Protein AF-W1YNI0-F1 (afdb_monomer_lite)

Organism: NCBI:txid408170

Secondary structure (DSSP, 8-state):
-EEEES--SS-HHHHHHHHH--EEEEEEEEEEEETTEEEEEEEEEEES-HHHHHHHHHHHHHSSSB--------GGG-

Sequence (78 aa):
LKFTGQATDEPVVAGLVRRFNLDVSILFGGIDYIQNTCVGRLIVILNGDPENAQEGLDYIKTLPIESEVIGYVRADEF

pLDDT: mean 76.43, std 10.05, range [45.94, 87.38]

InterPro domains:
  IPR018449 NIL domain [PF09383] (1-69)
  IPR018449 NIL domain [SM00930] (1-70)
  IPR045865 ACT-like domain [SSF55021] (1-73)

Foldseek 3Di:
DWFWFQPPPDDLQVCLCPVLVWDKAWPDWDWDQDPNGTGIDTDIDTDDDPVSVVVSVVVVVVDPGDDDDPDDDDPVPD

Structure (mmCIF, N/CA/C/O backbone):
data_AF-W1YNI0-F1
#
_entry.id   AF-W1YNI0-F1
#
loop_
_atom_site.group_PDB
_atom_site.id
_atom_site.type_symbol
_atom_site.label_atom_id
_atom_site.label_alt_id
_atom_site.label_comp_id
_atom_site.label_asym_id
_atom_site.label_entity_id
_atom_site.label_seq_id
_atom_site.pdbx_PDB_ins_code
_atom_site.Cartn_x
_atom_site.Cartn_y
_atom_site.Cartn_z
_atom_site.occupancy
_atom_site.B_iso_or_equiv
_atom_site.auth_seq_id
_atom_site.auth_comp_id
_atom_site.auth_asym_id
_atom_site.auth_atom_id
_atom_site.pdbx_PDB_model_num
ATOM 1 N N . LEU A 1 1 ? 2.277 0.543 4.223 1.00 71.94 1 LEU A N 1
ATOM 2 C CA . LEU A 1 1 ? 0.870 0.866 4.553 1.00 71.94 1 LEU A CA 1
ATOM 3 C C . LEU A 1 1 ? 0.617 0.544 6.015 1.00 71.94 1 LEU A C 1
ATOM 5 O O . LEU A 1 1 ? 0.912 -0.562 6.454 1.00 71.94 1 LEU A O 1
ATOM 9 N N . LYS A 1 2 ? 0.119 1.505 6.777 1.00 68.00 2 LYS A N 1
ATOM 10 C CA . LYS A 1 2 ? -0.240 1.366 8.181 1.00 68.00 2 LYS A CA 1
ATOM 11 C C . LYS A 1 2 ? -1.735 1.645 8.298 1.00 68.00 2 LYS A C 1
ATOM 13 O O . LYS A 1 2 ? -2.226 2.690 7.880 1.00 68.00 2 LYS A O 1
ATOM 18 N N . PHE A 1 3 ? -2.443 0.658 8.824 1.00 72.19 3 PHE A N 1
ATOM 19 C CA . PHE A 1 3 ? -3.880 0.692 9.023 1.00 72.19 3 PHE A CA 1
ATOM 20 C C . PHE A 1 3 ? -4.121 1.089 10.477 1.00 72.19 3 PHE A C 1
ATOM 22 O O . PHE A 1 3 ? -3.723 0.364 11.389 1.00 72.19 3 PHE A O 1
ATOM 29 N N . THR A 1 4 ? -4.693 2.271 10.690 1.00 59.38 4 THR A N 1
ATOM 30 C CA . THR A 1 4 ? -5.050 2.800 12.013 1.00 59.38 4 THR A CA 1
ATOM 31 C C . THR A 1 4 ? -6.390 3.512 11.910 1.00 59.38 4 THR A C 1
ATOM 33 O O . THR A 1 4 ? -6.437 4.724 11.720 1.00 59.38 4 THR A O 1
ATOM 36 N N . GLY A 1 5 ? -7.490 2.766 11.989 1.00 59.50 5 GLY A N 1
ATOM 37 C CA . GLY A 1 5 ? -8.822 3.366 11.936 1.00 59.50 5 GLY A CA 1
ATOM 38 C C . GLY A 1 5 ? -9.928 2.369 11.627 1.00 59.50 5 GLY A C 1
ATOM 39 O O . GLY A 1 5 ? -9.685 1.165 11.497 1.00 59.50 5 GLY A O 1
ATOM 40 N N . GLN A 1 6 ? -11.159 2.882 11.522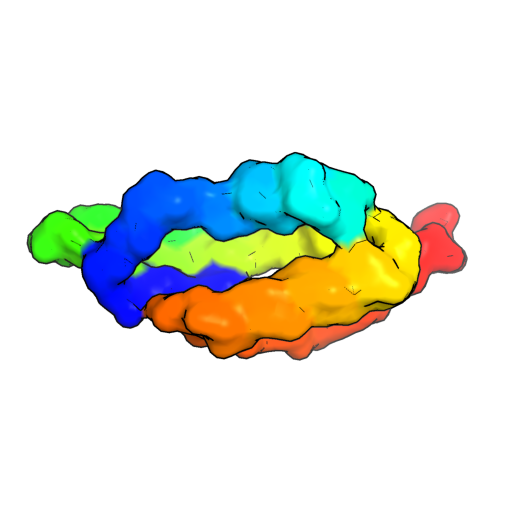 1.00 54.81 6 GLN A N 1
ATOM 41 C CA . GLN A 1 6 ? -12.263 2.120 10.946 1.00 54.81 6 GLN A CA 1
ATOM 42 C C . GLN A 1 6 ? -11.799 1.655 9.572 1.00 54.81 6 GLN A C 1
ATOM 44 O O . GLN A 1 6 ? -11.471 2.481 8.721 1.00 54.81 6 GLN A O 1
ATOM 49 N N . ALA A 1 7 ? -11.670 0.339 9.415 1.00 53.16 7 ALA A N 1
ATOM 50 C CA . ALA A 1 7 ? -11.261 -0.260 8.162 1.00 53.16 7 ALA A CA 1
ATOM 51 C C . ALA A 1 7 ? -12.138 0.344 7.067 1.00 53.16 7 ALA A C 1
ATOM 53 O O . ALA A 1 7 ? -13.362 0.263 7.149 1.00 53.16 7 ALA A O 1
ATOM 54 N N . THR A 1 8 ? -11.538 0.997 6.076 1.00 53.91 8 THR A N 1
ATOM 55 C CA . THR A 1 8 ? -12.276 1.265 4.850 1.00 53.91 8 THR A CA 1
ATOM 56 C C . THR A 1 8 ? -12.652 -0.109 4.312 1.00 53.91 8 THR A C 1
ATOM 58 O O . THR A 1 8 ? -11.757 -0.883 3.977 1.00 53.91 8 THR A O 1
ATOM 61 N N . ASP A 1 9 ? -13.944 -0.437 4.273 1.00 55.03 9 ASP A N 1
ATOM 62 C CA . ASP A 1 9 ? -14.453 -1.709 3.733 1.00 55.03 9 ASP A CA 1
ATOM 63 C C . ASP A 1 9 ? -14.004 -1.948 2.277 1.00 55.03 9 ASP A C 1
ATOM 65 O O . ASP A 1 9 ? -14.110 -3.054 1.746 1.00 55.03 9 ASP A O 1
ATOM 69 N N . GLU A 1 10 ? -13.463 -0.917 1.619 1.00 60.91 10 GLU A N 1
ATOM 70 C CA . GLU A 1 10 ? -12.813 -1.033 0.324 1.00 60.91 10 GLU A CA 1
ATOM 71 C C . GLU A 1 10 ? -11.412 -1.676 0.414 1.00 60.91 10 GLU A C 1
ATOM 73 O O . GLU A 1 10 ? -10.502 -1.144 1.063 1.00 60.91 10 GLU A O 1
ATOM 78 N N . PRO A 1 11 ? -11.182 -2.789 -0.309 1.00 69.94 11 PRO A N 1
ATOM 79 C CA . PRO A 1 11 ? -9.877 -3.429 -0.386 1.00 69.94 11 PRO A CA 1
ATOM 80 C C . PRO A 1 11 ? -8.897 -2.553 -1.176 1.00 69.94 11 PRO A C 1
ATOM 82 O O . PRO A 1 11 ? -8.852 -2.597 -2.405 1.00 69.94 11 PRO A O 1
ATOM 85 N N . VAL A 1 12 ? -8.067 -1.789 -0.460 1.00 75.31 12 VAL A N 1
ATOM 86 C CA . VAL A 1 12 ? -7.061 -0.865 -1.022 1.00 75.31 12 VAL A CA 1
ATOM 87 C C . VAL A 1 12 ? -6.180 -1.541 -2.073 1.00 75.31 12 VAL A C 1
ATOM 89 O O . VAL A 1 12 ? -6.016 -1.020 -3.173 1.00 75.31 12 VAL A O 1
ATOM 92 N N . VAL A 1 13 ? -5.665 -2.736 -1.766 1.00 78.12 13 VAL A N 1
ATOM 93 C CA . VAL A 1 13 ? -4.808 -3.510 -2.678 1.00 78.12 13 VAL A CA 1
ATOM 94 C C . VAL A 1 13 ? -5.554 -3.879 -3.961 1.00 78.12 13 VAL A C 1
ATOM 96 O O . VAL A 1 13 ? -5.043 -3.657 -5.052 1.00 78.12 13 VAL A O 1
ATOM 99 N N . ALA A 1 14 ? -6.789 -4.377 -3.857 1.00 78.00 14 ALA A N 1
ATOM 100 C CA . ALA A 1 14 ? -7.576 -4.728 -5.039 1.00 78.00 14 ALA A CA 1
ATOM 101 C C . ALA A 1 14 ? -7.978 -3.490 -5.859 1.00 78.00 14 ALA A C 1
ATOM 103 O O . ALA A 1 14 ? -8.084 -3.575 -7.082 1.00 78.00 14 ALA A O 1
ATOM 104 N N . GLY A 1 15 ? -8.177 -2.344 -5.200 1.00 81.38 15 GLY A N 1
ATOM 105 C CA . GLY A 1 15 ? -8.385 -1.057 -5.858 1.00 81.38 15 GLY A CA 1
ATOM 106 C C . GLY A 1 15 ? -7.176 -0.646 -6.693 1.00 81.38 15 GLY A C 1
ATOM 107 O O . GLY A 1 15 ? -7.348 -0.256 -7.844 1.00 81.38 15 GLY A O 1
ATOM 108 N N . LEU A 1 16 ? -5.966 -0.815 -6.153 1.00 81.88 16 LEU A N 1
ATOM 109 C CA . LEU A 1 16 ? -4.726 -0.503 -6.863 1.00 81.88 16 LEU A CA 1
ATOM 110 C C . LEU A 1 16 ? -4.534 -1.375 -8.105 1.00 81.88 16 LEU A C 1
ATOM 112 O O 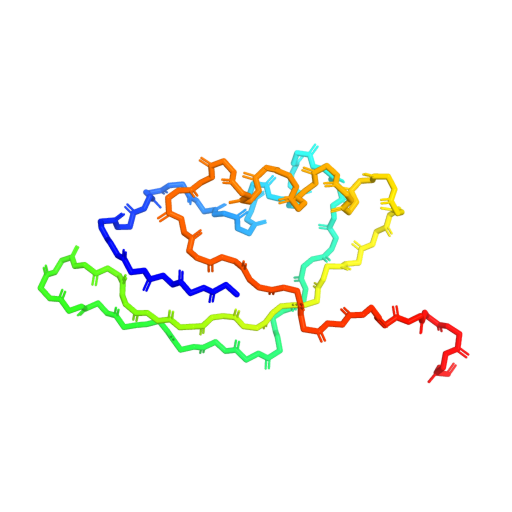. LEU A 1 16 ? -4.306 -0.855 -9.195 1.00 81.88 16 LEU A O 1
ATOM 116 N N . VAL A 1 17 ? -4.718 -2.688 -7.945 1.00 85.31 17 VAL A N 1
ATOM 117 C CA . VAL A 1 17 ? -4.585 -3.656 -9.042 1.00 85.31 17 VAL A CA 1
ATOM 118 C C . VAL A 1 17 ? -5.588 -3.368 -10.158 1.00 85.31 17 VAL A C 1
ATOM 120 O O . VAL A 1 17 ? -5.226 -3.331 -11.329 1.00 85.31 17 VAL A O 1
ATOM 123 N N . ARG A 1 18 ? -6.860 -3.127 -9.814 1.00 84.44 18 ARG A N 1
ATOM 124 C CA . ARG A 1 18 ? -7.927 -2.954 -10.813 1.00 84.44 18 ARG A CA 1
ATOM 125 C C . ARG A 1 18 ? -7.958 -1.579 -11.470 1.00 84.44 18 ARG A C 1
ATOM 127 O O . ARG A 1 18 ? -8.343 -1.500 -12.630 1.00 84.44 18 ARG A O 1
ATOM 134 N N . ARG A 1 19 ? -7.650 -0.506 -10.734 1.00 84.00 19 ARG A N 1
ATOM 135 C CA . ARG A 1 19 ? -7.781 0.873 -11.242 1.00 84.00 19 ARG A CA 1
ATOM 136 C C . ARG A 1 19 ? -6.535 1.351 -11.975 1.00 84.00 19 ARG A C 1
ATOM 138 O O . ARG A 1 19 ? -6.678 2.083 -12.942 1.00 84.00 19 ARG A O 1
ATOM 145 N N . PHE A 1 20 ? -5.354 0.920 -11.534 1.00 84.94 20 PHE A N 1
ATOM 146 C CA . PHE A 1 20 ? -4.076 1.410 -12.059 1.00 84.94 20 PHE A CA 1
ATOM 147 C C . PHE A 1 20 ? -3.259 0.314 -12.748 1.00 84.94 20 PHE A C 1
ATOM 149 O O . PHE A 1 20 ? -2.124 0.555 -13.135 1.00 84.94 20 PHE A O 1
ATOM 156 N N . ASN A 1 21 ? -3.815 -0.895 -12.903 1.00 86.75 21 ASN A N 1
ATOM 157 C CA . ASN A 1 21 ? -3.135 -2.023 -13.544 1.00 86.75 21 ASN A CA 1
ATOM 158 C C . ASN A 1 21 ? -1.749 -2.304 -12.923 1.00 86.75 21 ASN A C 1
ATOM 160 O O . ASN A 1 21 ? -0.767 -2.533 -13.627 1.00 86.75 21 ASN A O 1
ATOM 164 N N . LEU A 1 22 ? -1.682 -2.224 -11.589 1.00 86.06 22 LEU A N 1
ATOM 165 C CA . LEU A 1 22 ? -0.473 -2.459 -10.805 1.00 86.06 22 LEU A CA 1
ATOM 166 C C . LEU A 1 22 ? -0.448 -3.881 -10.251 1.00 86.06 22 LEU A C 1
ATOM 168 O O . LEU A 1 22 ? -1.437 -4.359 -9.700 1.00 86.06 22 LEU A O 1
ATOM 172 N N . ASP A 1 23 ? 0.713 -4.515 -10.297 1.00 86.75 23 ASP A N 1
ATOM 173 C CA . ASP A 1 23 ? 0.988 -5.747 -9.574 1.00 86.75 23 ASP A CA 1
ATOM 174 C C . ASP A 1 23 ? 1.419 -5.420 -8.145 1.00 86.75 23 ASP A C 1
ATOM 176 O O . ASP A 1 23 ? 2.397 -4.708 -7.910 1.00 86.75 23 ASP A O 1
ATOM 180 N N . VAL A 1 24 ? 0.683 -5.942 -7.164 1.00 85.38 24 VAL A N 1
ATOM 181 C CA . VAL A 1 24 ? 0.954 -5.691 -5.745 1.00 85.38 24 VAL A CA 1
ATOM 182 C C . VAL A 1 24 ? 1.454 -6.965 -5.081 1.00 85.38 24 VAL A C 1
ATOM 184 O O . VAL A 1 24 ? 0.685 -7.896 -4.845 1.00 85.38 24 VAL A O 1
ATOM 187 N N . SER A 1 25 ? 2.733 -6.983 -4.714 1.00 85.50 25 SER A N 1
ATOM 188 C CA . SER A 1 25 ? 3.352 -8.102 -3.999 1.00 85.50 25 SER A CA 1
ATOM 189 C C . SER A 1 25 ? 3.443 -7.797 -2.511 1.00 85.50 25 SER A C 1
ATOM 191 O O . SER A 1 25 ? 4.129 -6.863 -2.100 1.00 85.50 25 SER A O 1
ATOM 193 N N . ILE A 1 26 ? 2.775 -8.593 -1.677 1.00 85.06 26 ILE A N 1
ATOM 194 C CA . ILE A 1 26 ? 2.826 -8.440 -0.219 1.00 85.06 26 ILE A CA 1
ATOM 195 C C . ILE A 1 26 ? 4.090 -9.129 0.305 1.00 85.06 26 ILE A C 1
ATOM 197 O O . ILE A 1 26 ? 4.189 -10.351 0.264 1.00 85.06 26 ILE A O 1
ATOM 201 N N . LEU A 1 27 ? 5.049 -8.347 0.807 1.00 84.06 27 LEU A N 1
ATOM 202 C CA . LEU A 1 27 ? 6.287 -8.871 1.396 1.00 84.06 27 LEU A CA 1
ATOM 203 C C . LEU A 1 27 ? 6.100 -9.273 2.856 1.00 84.06 27 LEU A C 1
ATOM 205 O O . LEU A 1 27 ? 6.637 -10.275 3.317 1.00 84.06 27 LEU A O 1
ATOM 209 N N . PHE A 1 28 ? 5.369 -8.448 3.599 1.00 81.62 28 PHE A N 1
ATOM 210 C CA . PHE A 1 28 ? 5.127 -8.657 5.015 1.00 81.62 28 PHE A CA 1
ATOM 211 C C . PHE A 1 28 ? 3.808 -8.005 5.394 1.00 81.62 28 PHE A C 1
ATOM 213 O O . PHE A 1 28 ? 3.537 -6.869 5.008 1.00 81.62 28 PHE A O 1
ATOM 220 N N . GLY A 1 29 ? 2.981 -8.701 6.159 1.00 80.12 29 GLY A N 1
ATOM 221 C CA . GLY A 1 29 ? 1.672 -8.197 6.529 1.00 80.12 29 GLY A CA 1
ATOM 222 C C . GLY A 1 29 ? 1.183 -8.804 7.824 1.00 80.12 29 GLY A C 1
ATOM 223 O O . GLY A 1 29 ? 1.062 -10.020 7.919 1.00 80.12 29 GLY A O 1
ATOM 224 N N . GLY A 1 30 ? 0.892 -7.947 8.797 1.00 77.94 30 GLY A N 1
ATOM 225 C CA . GLY A 1 30 ? 0.195 -8.307 10.026 1.00 77.94 30 GLY A CA 1
ATOM 226 C C . GLY A 1 30 ? -0.947 -7.327 10.224 1.00 77.94 30 GLY A C 1
ATOM 227 O O . GLY A 1 30 ? -0.701 -6.145 10.479 1.00 77.94 30 GLY A O 1
ATOM 228 N N . ILE A 1 31 ? -2.173 -7.803 10.023 1.00 76.62 31 ILE A N 1
ATOM 229 C CA . ILE A 1 31 ? -3.397 -7.037 10.233 1.00 76.62 31 ILE A CA 1
ATOM 230 C C . ILE A 1 31 ? -4.194 -7.754 11.312 1.00 76.62 31 ILE A C 1
ATOM 232 O O . ILE A 1 31 ? -4.608 -8.894 11.120 1.00 76.62 31 ILE A O 1
ATOM 236 N N . ASP A 1 32 ? -4.418 -7.058 12.419 1.00 79.44 32 ASP A N 1
ATOM 237 C CA . ASP A 1 32 ? -5.229 -7.520 13.529 1.00 79.44 32 ASP A CA 1
ATOM 238 C C . ASP A 1 32 ? -6.480 -6.656 13.656 1.00 79.44 32 ASP A C 1
ATOM 240 O O . ASP A 1 32 ? -6.484 -5.452 13.390 1.00 79.44 32 ASP A O 1
ATOM 244 N N . TYR A 1 33 ? -7.565 -7.283 14.089 1.00 73.81 33 TYR A N 1
ATOM 245 C CA . TYR A 1 33 ? -8.817 -6.596 14.363 1.00 73.81 33 TYR A CA 1
ATOM 246 C C . TYR A 1 33 ? -8.959 -6.425 15.870 1.00 73.81 33 TYR A C 1
ATOM 248 O O . TYR A 1 33 ? -9.212 -7.382 16.598 1.00 73.81 33 TYR A O 1
ATOM 256 N N . ILE A 1 34 ? -8.808 -5.190 16.344 1.00 77.56 34 ILE A N 1
ATOM 257 C CA . ILE A 1 34 ? -8.954 -4.845 17.758 1.00 77.56 34 ILE A CA 1
ATOM 258 C C . ILE A 1 34 ? -10.208 -3.991 17.895 1.00 77.56 34 ILE A C 1
ATOM 260 O O . ILE A 1 34 ? -10.274 -2.899 17.341 1.00 77.56 34 ILE A O 1
ATOM 264 N N . GLN A 1 35 ? -11.209 -4.480 18.633 1.00 71.56 35 GLN A N 1
ATOM 265 C CA . GLN A 1 35 ? -12.451 -3.740 18.916 1.00 71.56 35 GLN A CA 1
ATOM 266 C C . GLN A 1 35 ? -13.100 -3.151 17.644 1.00 71.56 35 GLN A C 1
ATOM 268 O O . GLN A 1 35 ? -13.370 -1.955 17.566 1.00 71.56 35 GLN A O 1
ATOM 273 N N . ASN A 1 36 ? -13.309 -3.989 16.617 1.00 68.69 36 ASN A N 1
ATOM 274 C CA . ASN A 1 36 ? -13.868 -3.593 15.312 1.00 68.69 36 ASN A CA 1
ATOM 275 C C . ASN A 1 36 ? -13.024 -2.592 14.493 1.00 68.69 36 ASN A C 1
ATOM 277 O O . ASN A 1 36 ? -13.485 -2.079 13.476 1.00 68.69 36 ASN A O 1
ATOM 281 N N . THR A 1 37 ? -11.785 -2.335 14.907 1.00 69.69 37 THR A N 1
ATOM 282 C CA . THR A 1 37 ? -10.836 -1.458 14.219 1.00 69.69 37 THR A CA 1
ATOM 283 C C . THR A 1 37 ? -9.722 -2.311 13.628 1.00 69.69 37 THR A C 1
ATOM 285 O O . THR A 1 37 ? -9.153 -3.162 14.311 1.00 69.69 37 THR A O 1
ATOM 288 N N . CYS A 1 38 ? -9.411 -2.089 12.354 1.00 72.56 38 CYS A N 1
ATOM 289 C CA . CYS A 1 38 ? -8.299 -2.754 11.690 1.00 72.56 38 CYS A CA 1
ATOM 290 C C . CYS A 1 38 ? -7.007 -2.030 12.070 1.00 72.56 38 CYS A C 1
ATOM 292 O O . CYS A 1 38 ? -6.822 -0.855 11.739 1.00 72.56 38 CYS A O 1
ATOM 294 N N . VAL A 1 39 ? -6.121 -2.730 12.773 1.00 76.44 39 VAL A N 1
ATOM 295 C CA . VAL A 1 39 ? -4.828 -2.214 13.214 1.00 76.44 39 VAL A CA 1
ATOM 296 C C . VAL A 1 39 ? -3.738 -3.124 12.685 1.00 76.44 39 VAL A C 1
A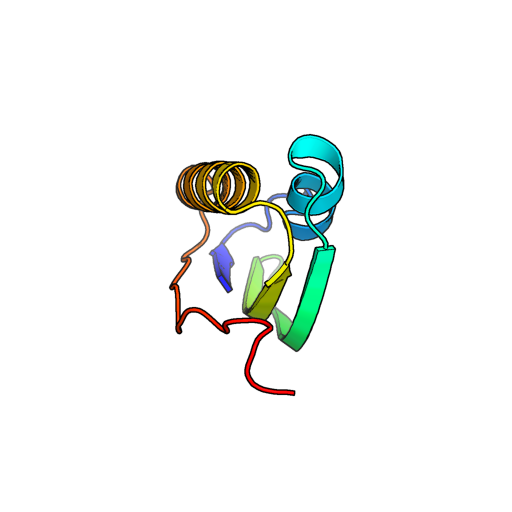TOM 298 O O . VAL A 1 39 ? -3.705 -4.318 12.965 1.00 76.44 39 VAL A O 1
ATOM 301 N N . GLY A 1 40 ? -2.824 -2.567 11.903 1.00 77.75 40 GLY A N 1
ATOM 302 C CA . GLY A 1 40 ? -1.785 -3.389 11.313 1.00 77.75 40 GLY A CA 1
ATOM 303 C C . GLY A 1 40 ? -0.832 -2.645 10.409 1.00 77.75 40 GLY A C 1
ATOM 304 O O . GLY A 1 40 ? -0.989 -1.457 10.115 1.00 77.75 40 GLY A O 1
ATOM 305 N N . ARG A 1 41 ? 0.168 -3.381 9.938 1.00 81.31 41 ARG A N 1
ATOM 306 C CA . ARG A 1 41 ? 1.118 -2.896 8.943 1.00 81.31 41 ARG A CA 1
ATOM 307 C C . ARG A 1 41 ? 1.224 -3.896 7.807 1.00 81.31 41 ARG A C 1
ATOM 309 O O . ARG A 1 41 ? 1.362 -5.096 8.024 1.00 81.31 41 ARG A O 1
ATOM 316 N N . LEU A 1 42 ? 1.211 -3.355 6.598 1.00 83.12 42 LEU A N 1
ATOM 317 C CA . LEU A 1 42 ? 1.431 -4.072 5.358 1.00 83.12 42 LEU A CA 1
ATOM 318 C C . LEU A 1 42 ? 2.602 -3.420 4.618 1.00 83.12 42 LEU A C 1
ATOM 320 O O . LEU A 1 42 ? 2.597 -2.212 4.357 1.00 83.12 42 LEU A O 1
ATOM 324 N N . ILE A 1 43 ? 3.609 -4.218 4.300 1.00 83.31 43 ILE A N 1
ATOM 325 C CA . ILE A 1 43 ? 4.728 -3.874 3.431 1.00 83.31 43 ILE A CA 1
ATOM 326 C C . ILE A 1 43 ? 4.466 -4.564 2.102 1.00 83.31 43 ILE A C 1
ATOM 328 O O . ILE A 1 43 ? 4.363 -5.791 2.031 1.00 83.31 43 ILE A O 1
ATOM 332 N N . VAL A 1 44 ? 4.336 -3.754 1.059 1.00 84.56 44 VAL A N 1
ATOM 333 C CA . VAL A 1 44 ? 4.022 -4.214 -0.289 1.00 84.56 44 VAL A CA 1
ATOM 334 C C . VAL A 1 44 ? 4.998 -3.598 -1.279 1.00 84.56 44 VAL A C 1
ATOM 336 O O . VAL A 1 44 ? 5.449 -2.471 -1.076 1.00 84.56 44 VAL A O 1
ATOM 339 N N . ILE A 1 45 ? 5.304 -4.334 -2.339 1.00 85.19 45 ILE A N 1
ATOM 340 C CA . ILE A 1 45 ? 5.938 -3.810 -3.546 1.00 85.19 45 ILE A CA 1
ATOM 341 C C . ILE A 1 45 ? 4.825 -3.530 -4.551 1.00 85.19 45 ILE A C 1
ATOM 343 O O . ILE A 1 45 ? 3.970 -4.385 -4.776 1.00 85.19 45 ILE A O 1
ATOM 347 N N . LEU A 1 46 ? 4.852 -2.337 -5.136 1.00 84.44 46 LEU A N 1
ATOM 348 C CA . LEU A 1 46 ? 4.026 -1.973 -6.280 1.00 84.44 46 LEU A CA 1
ATOM 349 C C . LEU A 1 46 ? 4.899 -2.090 -7.530 1.00 84.44 46 LEU A C 1
ATOM 351 O O . LEU A 1 46 ? 5.906 -1.394 -7.638 1.00 84.44 46 LEU A O 1
ATOM 355 N N . ASN A 1 47 ? 4.521 -2.981 -8.437 1.00 84.81 47 ASN A N 1
ATOM 356 C CA . ASN A 1 47 ? 5.150 -3.174 -9.735 1.00 84.81 47 ASN A CA 1
ATOM 357 C C . ASN A 1 47 ? 4.186 -2.723 -10.832 1.00 84.81 47 ASN A C 1
ATOM 359 O O . ASN A 1 47 ? 2.985 -2.967 -10.760 1.00 84.81 47 ASN A O 1
ATOM 363 N N . GLY A 1 48 ? 4.716 -2.074 -11.856 1.00 84.31 48 GLY A N 1
ATOM 364 C CA . GLY A 1 48 ? 3.945 -1.570 -12.983 1.00 84.31 48 GLY A CA 1
ATOM 365 C C . GLY A 1 48 ? 4.642 -0.373 -13.607 1.00 84.31 48 GLY A C 1
ATOM 366 O O . GLY A 1 48 ? 5.767 -0.034 -13.228 1.00 84.31 48 GLY A O 1
ATOM 367 N N . ASP A 1 49 ? 3.969 0.269 -14.555 1.00 87.38 49 ASP A N 1
ATOM 368 C CA . 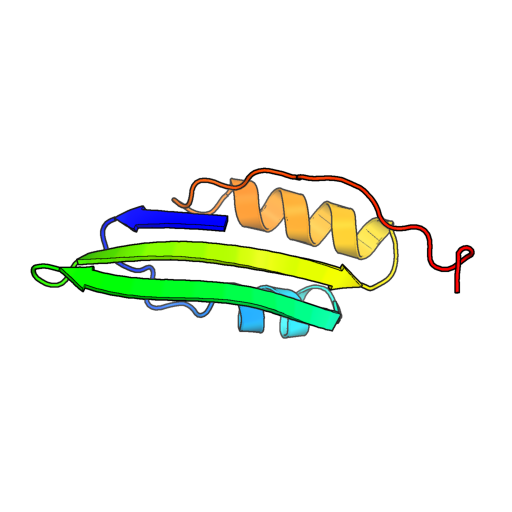ASP A 1 49 ? 4.489 1.482 -15.172 1.00 87.38 49 ASP A CA 1
ATOM 369 C C . ASP A 1 49 ? 4.706 2.588 -14.129 1.00 87.38 49 ASP A C 1
ATOM 371 O O . ASP A 1 49 ? 3.894 2.748 -13.211 1.00 87.38 49 ASP A O 1
ATOM 375 N N . PRO A 1 50 ? 5.777 3.388 -14.262 1.00 82.44 50 PRO A N 1
ATOM 376 C CA . PRO A 1 50 ? 6.085 4.456 -13.316 1.00 82.44 50 PRO A CA 1
ATOM 377 C C . PRO A 1 50 ? 4.959 5.495 -13.210 1.00 82.44 50 PRO A C 1
ATOM 379 O O . PRO A 1 50 ? 4.732 6.029 -12.126 1.00 82.44 50 PRO A O 1
ATOM 382 N N . GLU A 1 51 ? 4.225 5.746 -14.298 1.00 86.19 51 GLU A N 1
ATOM 383 C CA . GLU A 1 51 ? 3.047 6.624 -14.299 1.00 86.19 51 GLU A CA 1
ATOM 384 C C . GLU A 1 51 ? 1.911 6.030 -13.453 1.00 86.19 51 GLU A C 1
ATOM 386 O O . GLU A 1 51 ? 1.426 6.676 -12.525 1.00 86.19 51 GLU A O 1
ATOM 391 N N . ASN A 1 52 ? 1.575 4.758 -13.679 1.00 87.25 52 ASN A N 1
ATOM 392 C CA . ASN A 1 52 ? 0.550 4.043 -12.918 1.00 87.25 52 ASN A CA 1
ATOM 393 C C . ASN A 1 52 ? 0.912 3.931 -11.430 1.00 87.25 52 ASN A C 1
ATOM 395 O O . ASN A 1 52 ? 0.052 4.061 -10.558 1.00 87.25 52 ASN A O 1
ATOM 399 N N . ALA A 1 53 ? 2.190 3.694 -11.121 1.00 83.44 53 ALA A N 1
ATOM 400 C CA . ALA A 1 53 ? 2.678 3.604 -9.750 1.00 83.44 53 ALA A CA 1
ATOM 401 C C . ALA A 1 53 ? 2.529 4.946 -9.025 1.00 83.44 53 ALA A C 1
ATOM 403 O O . ALA A 1 53 ? 2.133 4.973 -7.858 1.00 83.44 53 ALA A O 1
ATOM 404 N N . GLN A 1 54 ? 2.793 6.055 -9.721 1.00 84.56 54 GLN A N 1
ATOM 405 C CA . GLN A 1 54 ? 2.590 7.396 -9.187 1.00 84.56 54 GLN A CA 1
ATOM 406 C C . GLN A 1 54 ? 1.104 7.672 -8.925 1.00 84.56 54 GLN A C 1
ATOM 408 O O . GLN A 1 54 ? 0.758 8.101 -7.824 1.00 84.56 54 GLN A O 1
ATOM 413 N N . GLU A 1 55 ? 0.215 7.345 -9.867 1.00 87.00 55 GLU A N 1
ATOM 414 C CA . GLU A 1 55 ? -1.234 7.492 -9.673 1.00 87.00 55 GLU A CA 1
ATOM 415 C C . GLU A 1 55 ? -1.762 6.631 -8.516 1.00 87.00 55 GLU A C 1
ATOM 417 O O . GLU A 1 55 ? -2.547 7.098 -7.687 1.00 87.00 55 GLU A O 1
ATOM 422 N N . GLY A 1 56 ? -1.281 5.390 -8.400 1.00 84.69 56 GLY A N 1
ATOM 423 C CA . GLY A 1 56 ? -1.608 4.503 -7.288 1.00 84.69 56 GLY A CA 1
ATOM 424 C C . GLY A 1 56 ? -1.128 5.046 -5.939 1.00 84.69 56 GLY A C 1
ATOM 425 O O . GLY A 1 56 ? -1.861 4.981 -4.950 1.00 84.69 56 GLY A O 1
ATOM 426 N N . LEU A 1 57 ? 0.073 5.629 -5.884 1.00 82.12 57 LEU A N 1
ATOM 427 C CA . LEU A 1 57 ? 0.591 6.292 -4.684 1.00 82.12 57 LEU A CA 1
ATOM 428 C C . LEU A 1 57 ? -0.250 7.508 -4.293 1.00 82.12 57 LEU A C 1
ATOM 430 O O . LEU A 1 57 ? -0.559 7.676 -3.112 1.00 82.12 57 LEU A O 1
ATOM 434 N N . ASP A 1 58 ? -0.641 8.343 -5.251 1.00 85.75 58 ASP A N 1
ATOM 435 C CA . ASP A 1 58 ? -1.490 9.499 -4.971 1.00 85.75 58 ASP A CA 1
ATOM 436 C C . ASP A 1 58 ? -2.900 9.081 -4.539 1.00 85.75 58 ASP A C 1
ATOM 438 O O . ASP A 1 58 ? -3.425 9.645 -3.580 1.00 85.75 58 ASP A O 1
ATOM 442 N N . TYR A 1 59 ? -3.464 8.011 -5.109 1.00 83.50 59 TYR A N 1
ATOM 443 C CA . TYR A 1 59 ? -4.704 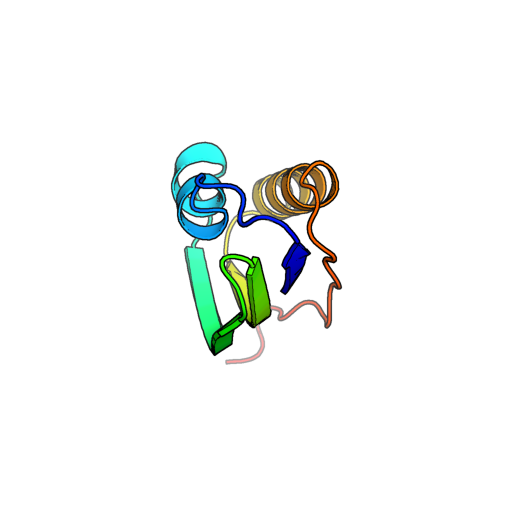7.406 -4.615 1.00 83.50 59 TYR A CA 1
ATOM 444 C C . TYR A 1 59 ? -4.588 6.956 -3.154 1.00 83.50 59 TYR A C 1
ATOM 446 O O . TYR A 1 59 ? -5.457 7.266 -2.340 1.00 83.50 59 TYR A O 1
ATOM 454 N N . ILE A 1 60 ? -3.497 6.280 -2.787 1.00 79.94 60 ILE A N 1
ATOM 455 C CA . ILE A 1 60 ? -3.260 5.838 -1.406 1.00 79.94 60 ILE A CA 1
ATOM 456 C C . ILE A 1 60 ? -3.219 7.028 -0.438 1.00 79.94 60 ILE A C 1
ATOM 458 O O . ILE A 1 60 ? -3.766 6.921 0.656 1.00 79.94 60 ILE A O 1
ATOM 462 N N . LYS A 1 61 ? -2.637 8.168 -0.833 1.00 79.44 61 LYS A N 1
ATOM 463 C CA . LYS A 1 61 ? -2.622 9.385 0.000 1.00 79.44 61 LYS A CA 1
ATOM 464 C C . LYS A 1 61 ? -4.011 9.987 0.222 1.00 79.44 61 LYS A C 1
ATOM 466 O O . LYS A 1 61 ? -4.198 10.710 1.195 1.00 79.44 61 LYS A O 1
ATOM 471 N N . THR A 1 62 ? -4.968 9.735 -0.675 1.00 80.94 62 THR A N 1
ATOM 472 C CA . THR A 1 62 ? -6.362 10.178 -0.484 1.00 80.94 62 THR A CA 1
ATOM 473 C C . THR A 1 62 ? -7.128 9.315 0.514 1.00 80.94 62 THR A C 1
ATOM 475 O O . THR A 1 62 ? -8.148 9.748 1.050 1.00 80.94 62 THR A O 1
ATOM 478 N N . LEU A 1 63 ? -6.652 8.095 0.769 1.00 76.94 63 LEU A N 1
ATOM 479 C CA . LEU A 1 63 ? -7.282 7.186 1.708 1.00 76.94 63 LEU A CA 1
ATOM 480 C C . LEU A 1 63 ? -6.908 7.564 3.150 1.00 76.94 63 LEU A C 1
ATOM 482 O O . LEU A 1 63 ? -5.809 8.057 3.400 1.00 76.94 63 LEU A O 1
ATOM 486 N N . PRO A 1 64 ? -7.785 7.288 4.130 1.00 72.56 64 PRO A N 1
ATOM 487 C CA . PRO A 1 64 ? -7.526 7.532 5.549 1.00 72.56 64 PRO A CA 1
ATOM 488 C C . PRO A 1 64 ? -6.572 6.474 6.143 1.00 72.56 64 PRO A C 1
ATOM 490 O O . PRO A 1 64 ? -6.834 5.898 7.197 1.00 72.56 64 PRO A O 1
ATOM 493 N N . ILE A 1 65 ? -5.478 6.176 5.443 1.00 73.88 65 ILE A N 1
ATOM 494 C CA . ILE A 1 65 ? -4.442 5.228 5.849 1.00 73.88 65 ILE A CA 1
ATOM 495 C C . ILE A 1 65 ? -3.086 5.923 5.833 1.00 73.88 65 ILE A C 1
ATOM 497 O O . ILE A 1 65 ? -2.784 6.725 4.954 1.00 73.88 65 ILE A O 1
ATOM 501 N N . GLU A 1 66 ? -2.232 5.593 6.795 1.00 73.94 66 GLU A N 1
ATOM 502 C CA . GLU A 1 66 ? -0.867 6.104 6.797 1.00 73.94 66 GLU A CA 1
ATOM 503 C C . GLU A 1 66 ? -0.033 5.297 5.792 1.00 73.94 66 GLU A C 1
ATOM 505 O O . GLU A 1 66 ? 0.190 4.092 5.946 1.00 73.94 66 GLU A O 1
ATOM 510 N N . SER A 1 67 ? 0.438 5.941 4.730 1.00 75.12 67 SER A N 1
ATOM 511 C CA . SER A 1 67 ? 1.300 5.315 3.729 1.00 75.12 67 SER A CA 1
ATOM 512 C C . SER A 1 67 ? 2.696 5.908 3.747 1.00 75.12 67 SER A C 1
ATOM 514 O O . SER A 1 67 ? 2.853 7.124 3.717 1.00 75.12 67 SER A O 1
ATOM 516 N N . GLU A 1 68 ? 3.701 5.041 3.720 1.00 76.75 68 GLU A N 1
ATOM 517 C CA . GLU A 1 68 ? 5.107 5.421 3.651 1.00 76.75 68 GLU A CA 1
ATOM 518 C C . GLU A 1 68 ? 5.769 4.643 2.512 1.00 76.75 68 GLU A C 1
ATOM 520 O O . GLU A 1 68 ? 5.555 3.431 2.383 1.00 76.75 68 GLU A O 1
ATOM 525 N N . VAL A 1 69 ? 6.542 5.347 1.682 1.00 81.56 69 VAL A N 1
ATOM 526 C CA . VAL A 1 69 ? 7.357 4.751 0.618 1.00 81.56 69 VAL A CA 1
ATOM 527 C C . VAL A 1 69 ? 8.726 4.431 1.206 1.00 81.56 69 VAL A C 1
ATOM 529 O O . VAL A 1 69 ? 9.490 5.338 1.522 1.00 81.56 69 VAL A O 1
ATOM 532 N N . ILE A 1 70 ? 9.022 3.138 1.358 1.00 77.94 70 ILE A N 1
ATOM 533 C CA . ILE A 1 70 ? 10.283 2.659 1.948 1.00 77.94 70 ILE A CA 1
ATOM 534 C C . ILE A 1 70 ? 11.448 2.790 0.948 1.00 77.94 70 ILE A C 1
ATOM 536 O O . ILE A 1 70 ? 12.586 3.025 1.343 1.00 77.94 70 ILE A O 1
ATOM 540 N N . GLY A 1 71 ? 11.176 2.648 -0.352 1.00 79.38 71 GLY A N 1
ATOM 541 C CA . GLY A 1 71 ? 12.177 2.752 -1.409 1.00 79.38 71 GLY A CA 1
ATOM 542 C C . GLY A 1 71 ? 11.624 2.367 -2.779 1.00 79.38 71 GLY A C 1
ATOM 543 O O . GLY A 1 71 ? 10.487 1.909 -2.891 1.00 79.38 71 GLY A O 1
ATOM 544 N N . TYR A 1 72 ? 12.448 2.547 -3.809 1.00 78.56 72 TYR A N 1
ATOM 545 C CA . TYR A 1 72 ? 12.157 2.132 -5.180 1.00 78.56 72 TYR A CA 1
ATOM 546 C C . TYR A 1 72 ? 13.084 0.977 -5.542 1.00 78.56 72 TYR A C 1
ATOM 548 O O . TYR A 1 72 ? 14.304 1.131 -5.497 1.00 78.56 72 TYR A O 1
ATOM 556 N N . VAL A 1 73 ? 12.510 -0.170 -5.894 1.00 72.88 73 VAL A N 1
ATOM 557 C CA . VAL A 1 73 ? 13.274 -1.308 -6.411 1.00 72.88 73 VAL A CA 1
ATOM 558 C C . VAL A 1 73 ? 13.307 -1.171 -7.928 1.00 72.88 73 VAL A C 1
ATOM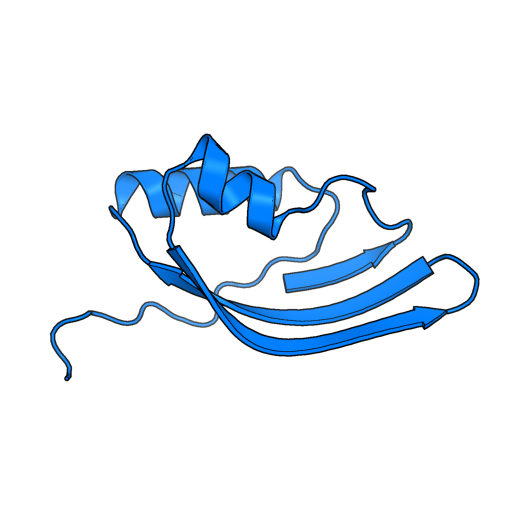 560 O O . VAL A 1 73 ? 12.258 -1.158 -8.569 1.00 72.88 73 VAL A O 1
ATOM 563 N N . ARG A 1 74 ? 14.499 -1.018 -8.509 1.00 67.12 74 ARG A N 1
ATOM 564 C CA . ARG A 1 74 ? 14.664 -1.105 -9.964 1.00 67.12 74 ARG A CA 1
ATOM 565 C C . ARG A 1 74 ? 14.715 -2.577 -10.354 1.00 67.12 74 ARG A C 1
ATOM 567 O O . ARG A 1 74 ? 15.422 -3.351 -9.722 1.00 67.12 74 ARG A O 1
ATOM 574 N N . ALA A 1 75 ? 13.985 -2.941 -11.405 1.00 60.84 75 ALA A N 1
ATOM 575 C CA . ALA A 1 75 ? 13.968 -4.306 -11.929 1.00 60.84 75 ALA A CA 1
ATOM 576 C C . ALA A 1 75 ? 15.338 -4.775 -12.476 1.00 60.84 75 ALA A C 1
ATOM 578 O O . ALA A 1 75 ? 15.520 -5.966 -12.677 1.00 60.84 75 ALA A O 1
ATOM 579 N N . ASP A 1 76 ? 16.296 -3.862 -12.673 1.00 58.44 76 ASP A N 1
ATOM 580 C CA . ASP A 1 76 ? 17.645 -4.126 -13.206 1.00 58.44 76 ASP A CA 1
ATOM 581 C C . ASP A 1 76 ? 18.624 -4.823 -12.230 1.00 58.44 76 ASP A C 1
ATOM 583 O O . ASP A 1 76 ? 19.768 -5.068 -12.603 1.00 58.44 76 ASP A O 1
ATOM 587 N N . GLU A 1 77 ? 18.225 -5.140 -10.992 1.00 48.12 77 GLU A N 1
ATOM 588 C CA . GLU A 1 77 ? 19.097 -5.808 -10.001 1.00 48.12 77 GLU A CA 1
ATOM 589 C C . GLU A 1 77 ? 18.696 -7.266 -9.675 1.00 48.12 77 GLU A C 1
ATOM 591 O O . GLU A 1 77 ? 18.888 -7.722 -8.545 1.00 48.12 77 GLU A O 1
ATOM 596 N N . PHE A 1 78 ? 18.176 -8.014 -10.659 1.00 45.94 78 PHE A N 1
ATOM 597 C CA . PHE A 1 78 ? 18.032 -9.480 -10.593 1.00 45.94 78 PHE A CA 1
ATOM 598 C C . PHE A 1 78 ? 18.650 -10.185 -11.802 1.00 45.94 78 PHE A C 1
ATOM 600 O O . PHE A 1 78 ? 18.336 -9.790 -12.947 1.00 45.94 78 PHE A O 1
#

Radius of gyration: 12.94 Å; chains: 1; bounding box: 34×20×34 Å